Protein AF-A0A7Y4TZF3-F1 (afdb_monomer)

Sequence (137 aa):
MKNQPTAENGTGVFQPDLLLPSQFFTALRGRSQGDGQRRLMIAVLEDAIECFQKYLDAKDSRGRQLGTEAEAWFLTDEPTWLFSFANVCETLDLNPAFLREGLLAWKTNRLVARPAEDATDSLLPDADKKHDSQHAA

pLDDT: mean 75.91, std 20.42, range [38.88, 96.88]

Mean predicted aligned error: 15.8 Å

Secondary structure (DSSP, 8-state):
---PPPP-------------HHHHHHHHHHHTHHHHHHHHHHHHHHHHHHHHHHHTT--SHHHHHHHHHHHHHHH--S--STTSHHHHHHHTT--HHHHHHHHHHHHHHHHHS--GGGGSTT---------------

Radius of gyration: 30.63 Å; Cα contacts (8 Å, |Δi|>4): 62; chains: 1; bounding box: 82×52×90 Å

Foldseek 3Di:
DDDDDDDDDDDPDDPPPPDDPVCVVVVCVVPPDLPPLLVVLVVLVVVLLCLLVVLLPPPDPVSVVSNVVSLVQLVDPDPPDCNRLVNSCVSVVHDSVVVNVVSVVVSVVVVVPDPPPVPPPPDDPPDDDDDDDDDDD

Nearest PDB structures (foldseek):
  6tmf-assembly1_E  TM=3.955E-01  e=9.644E+00  Thermococcus celer Vu 13 = JCM 8558

Solvent-accessible surface area (backbone atoms only — not comparable to full-atom values): 8706 Å² total; per-residue (Å²): 135,91,84,81,87,80,91,77,95,71,80,96,72,84,80,80,77,84,60,51,81,84,45,44,62,55,54,45,61,75,70,41,55,73,58,50,55,51,52,49,45,51,52,52,53,50,51,40,50,51,44,29,66,68,18,69,79,41,88,50,74,65,38,39,50,51,16,51,51,35,50,50,45,67,69,43,77,71,70,83,43,83,82,24,47,48,42,36,22,59,76,67,76,45,64,60,65,60,52,50,52,50,53,51,52,50,51,51,49,54,66,65,65,55,71,82,66,86,70,67,85,78,72,76,80,90,73,80,88,87,77,88,83,79,89,84,132

Structure (mmCIF, N/CA/C/O backbone):
data_AF-A0A7Y4TZF3-F1
#
_entry.id   AF-A0A7Y4TZF3-F1
#
loop_
_atom_site.group_PDB
_atom_site.id
_atom_site.type_symbol
_atom_site.label_atom_id
_atom_site.label_alt_id
_atom_site.label_comp_id
_atom_site.label_asym_id
_atom_site.label_entity_id
_atom_site.label_seq_id
_atom_site.pdbx_PDB_ins_code
_atom_site.Cartn_x
_atom_site.Cartn_y
_atom_site.Cartn_z
_atom_site.occupancy
_atom_site.B_iso_or_equiv
_atom_site.auth_seq_id
_atom_site.auth_comp_id
_atom_site.auth_asym_id
_atom_site.auth_atom_id
_atom_site.pdbx_PDB_model_num
ATOM 1 N N . MET A 1 1 ? -62.244 -24.432 16.045 1.00 38.88 1 MET A N 1
ATOM 2 C CA . MET A 1 1 ? -62.252 -24.467 14.567 1.00 38.88 1 MET A CA 1
ATOM 3 C C . MET A 1 1 ? -61.336 -23.374 14.044 1.00 38.88 1 MET A C 1
ATOM 5 O O . MET A 1 1 ? -61.214 -22.342 14.684 1.00 38.88 1 MET A O 1
ATOM 9 N N . LYS A 1 2 ? -60.635 -23.692 12.955 1.00 43.34 2 LYS A N 1
ATOM 10 C CA . LYS A 1 2 ? -59.554 -22.945 12.296 1.00 43.34 2 LYS A CA 1
ATOM 11 C C . LYS A 1 2 ? -59.963 -21.508 11.962 1.00 43.34 2 LYS A C 1
ATOM 13 O O . LYS A 1 2 ? -61.074 -21.342 11.489 1.00 43.34 2 LYS A O 1
ATOM 18 N N . ASN A 1 3 ? -59.043 -20.554 12.108 1.00 45.31 3 ASN A N 1
ATOM 19 C CA . ASN A 1 3 ? -58.938 -19.379 11.240 1.00 45.31 3 ASN A CA 1
ATOM 20 C C . ASN A 1 3 ? -57.453 -19.021 11.110 1.00 45.31 3 ASN A C 1
ATOM 22 O O . ASN A 1 3 ? -56.806 -18.601 12.065 1.00 45.31 3 ASN A O 1
ATOM 26 N N . GLN A 1 4 ? -56.921 -19.287 9.924 1.00 46.53 4 GLN A N 1
ATOM 27 C CA . GLN A 1 4 ? -55.579 -18.945 9.471 1.00 46.53 4 GLN A CA 1
ATOM 28 C C . GLN A 1 4 ? -55.644 -17.568 8.798 1.00 46.53 4 GLN A C 1
ATOM 30 O O . GLN A 1 4 ? -56.562 -17.370 8.002 1.00 46.53 4 GLN A O 1
ATOM 35 N N . PRO A 1 5 ? -54.705 -16.638 9.038 1.00 44.06 5 PRO A N 1
ATOM 36 C CA . PRO A 1 5 ? -54.503 -15.529 8.126 1.00 44.06 5 PRO A CA 1
ATOM 37 C C . PRO A 1 5 ? -53.576 -15.975 6.991 1.00 44.06 5 PRO A C 1
ATOM 39 O O . PRO A 1 5 ? -52.485 -16.510 7.202 1.00 44.06 5 PRO A O 1
ATOM 42 N N . THR A 1 6 ? -54.093 -15.812 5.780 1.00 44.97 6 THR A N 1
ATOM 43 C CA . THR A 1 6 ? -53.424 -15.944 4.489 1.00 44.97 6 THR A CA 1
ATOM 44 C C . THR A 1 6 ? -52.3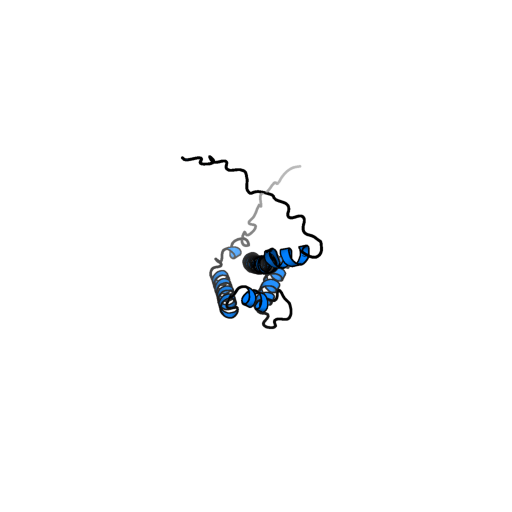71 -14.856 4.284 1.00 44.97 6 THR A C 1
ATOM 46 O O . THR A 1 6 ? -52.403 -13.812 4.921 1.00 44.97 6 THR A O 1
ATOM 49 N N . ALA A 1 7 ? -51.424 -15.166 3.404 1.00 54.47 7 ALA A N 1
ATOM 50 C CA . ALA A 1 7 ? -50.216 -14.419 3.094 1.00 54.47 7 ALA A CA 1
ATOM 51 C C . ALA A 1 7 ? -50.443 -13.030 2.481 1.00 54.47 7 ALA A C 1
ATOM 53 O O . ALA A 1 7 ? -51.298 -12.879 1.615 1.00 54.47 7 ALA A O 1
ATOM 54 N N . GLU A 1 8 ? -49.518 -12.110 2.758 1.00 43.22 8 GLU A N 1
ATOM 55 C CA . GLU A 1 8 ? -49.094 -11.100 1.787 1.00 43.22 8 GLU A CA 1
ATOM 56 C C . GLU A 1 8 ? -47.649 -10.643 2.041 1.00 43.22 8 GLU A C 1
ATOM 58 O O . GLU A 1 8 ? -47.313 -10.014 3.043 1.00 43.22 8 GLU A O 1
ATOM 63 N N . ASN A 1 9 ? -46.780 -10.996 1.089 1.00 53.19 9 ASN A N 1
ATOM 64 C CA . ASN A 1 9 ? -45.462 -10.408 0.888 1.00 53.19 9 ASN A CA 1
ATOM 65 C C . ASN A 1 9 ? -45.626 -8.910 0.588 1.00 53.19 9 ASN A C 1
ATOM 67 O O . ASN A 1 9 ? -45.900 -8.532 -0.549 1.00 53.19 9 ASN A O 1
ATOM 71 N N . GLY A 1 10 ? -45.419 -8.065 1.596 1.00 46.12 10 GLY A N 1
ATOM 72 C CA . GLY A 1 10 ? -45.296 -6.617 1.453 1.00 46.12 10 GLY A CA 1
ATOM 73 C C . GLY A 1 10 ? -43.877 -6.165 1.786 1.00 46.12 10 GLY A C 1
ATOM 74 O O . GLY A 1 10 ? -43.552 -5.966 2.949 1.00 46.12 10 GLY A O 1
ATOM 75 N N . THR A 1 11 ? -43.029 -6.054 0.761 1.00 47.50 11 THR A N 1
ATOM 76 C CA . THR A 1 11 ? -41.912 -5.090 0.655 1.00 47.50 11 THR A CA 1
ATOM 77 C C . THR A 1 11 ? -41.255 -4.636 1.970 1.00 47.50 11 THR A C 1
ATOM 79 O O . THR A 1 11 ? -41.530 -3.551 2.478 1.00 47.50 11 THR A O 1
ATOM 82 N N . GLY A 1 12 ? -40.307 -5.421 2.483 1.00 54.12 12 GLY A N 1
ATOM 83 C CA . GLY A 1 12 ? -39.401 -5.004 3.559 1.00 54.12 12 GLY A CA 1
ATOM 84 C C . GLY A 1 12 ? -38.298 -4.054 3.079 1.00 54.12 12 GLY A C 1
ATOM 85 O O . GLY A 1 12 ? -37.121 -4.364 3.235 1.00 54.12 12 GLY A O 1
ATOM 86 N N . VAL A 1 13 ? -38.643 -2.934 2.438 1.00 55.81 13 VAL A N 1
ATOM 87 C CA . VAL A 1 13 ? -37.651 -2.021 1.849 1.00 55.81 13 VAL A CA 1
ATOM 8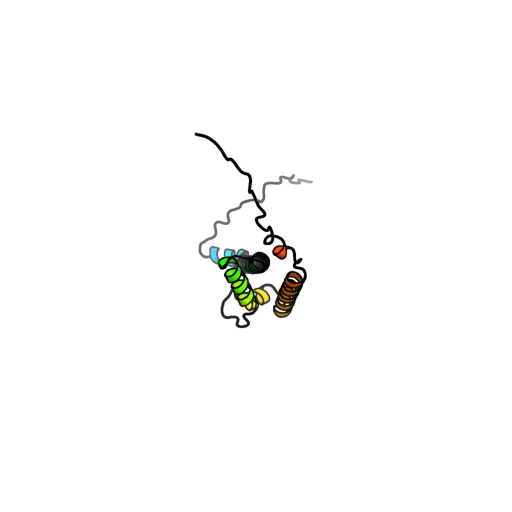8 C C . VAL A 1 13 ? -38.082 -0.573 2.108 1.00 55.81 13 VAL A C 1
ATOM 90 O O . VAL A 1 13 ? -39.016 -0.084 1.487 1.00 55.81 13 VAL A O 1
ATOM 93 N N . PHE A 1 14 ? -37.380 0.086 3.036 1.00 45.72 14 PHE A N 1
ATOM 94 C CA . PHE A 1 14 ? -37.575 1.457 3.546 1.00 45.72 14 PHE A CA 1
ATOM 95 C C . PHE A 1 14 ? -38.661 1.658 4.612 1.00 45.72 14 PHE A C 1
ATOM 97 O O . PHE A 1 14 ? -39.643 2.366 4.406 1.00 45.72 14 PHE A O 1
ATOM 104 N N . GLN A 1 15 ? -38.400 1.161 5.822 1.00 46.28 15 GLN A N 1
ATOM 105 C CA . GLN A 1 15 ? -38.844 1.877 7.017 1.00 46.28 15 GLN A CA 1
ATOM 106 C C . GLN A 1 15 ? -37.737 2.883 7.378 1.00 46.28 15 GLN A C 1
ATOM 108 O O . GLN A 1 15 ? -36.649 2.451 7.765 1.00 46.28 15 GLN A O 1
ATOM 113 N N . PRO A 1 16 ? -37.925 4.205 7.198 1.00 53.31 16 PRO A N 1
ATOM 114 C CA . PRO A 1 1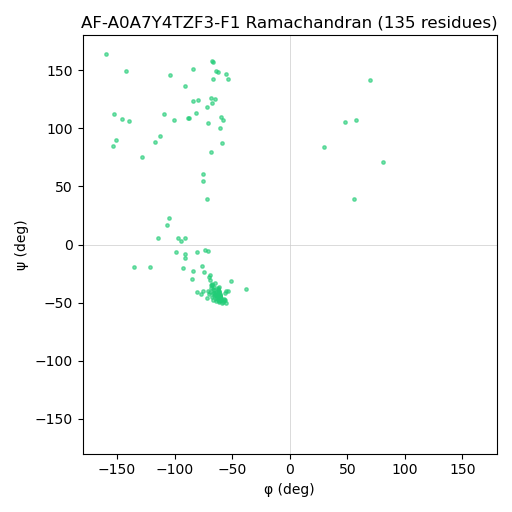6 ? -36.993 5.166 7.756 1.00 53.31 16 PRO A CA 1
ATOM 115 C C . PRO A 1 16 ? -37.210 5.153 9.266 1.00 53.31 16 PRO A C 1
ATOM 117 O O . PRO A 1 16 ? -38.207 5.676 9.765 1.00 53.31 16 PRO A O 1
ATOM 120 N N . ASP A 1 17 ? -36.295 4.523 9.997 1.00 60.97 17 ASP A N 1
ATOM 121 C CA . ASP A 1 17 ? -36.200 4.749 11.431 1.00 60.97 17 ASP A CA 1
ATOM 122 C C . ASP A 1 17 ? -35.971 6.255 11.621 1.00 60.97 17 ASP A C 1
ATOM 124 O O . ASP A 1 17 ? -34.908 6.786 11.287 1.00 60.97 17 ASP A O 1
ATOM 128 N N . LEU A 1 18 ? -36.995 6.972 12.093 1.00 68.19 18 LEU A N 1
ATOM 129 C CA . LEU A 1 18 ? -36.878 8.363 12.524 1.00 68.19 18 LEU A CA 1
ATOM 130 C C . LEU A 1 18 ? -36.029 8.371 13.797 1.00 68.19 18 LEU A C 1
ATOM 132 O O . LEU A 1 18 ? -36.534 8.384 14.919 1.00 68.19 18 LEU A O 1
ATOM 136 N N . LEU A 1 19 ? -34.714 8.282 13.609 1.00 73.69 19 LEU A N 1
ATOM 137 C CA . LEU A 1 19 ? -33.752 8.277 14.693 1.00 73.69 19 LEU A CA 1
ATOM 138 C C . LEU A 1 19 ? -33.755 9.654 15.351 1.00 73.69 19 LEU A C 1
ATOM 140 O O . LEU A 1 19 ? -33.460 10.671 14.723 1.00 73.69 19 LEU A O 1
ATOM 144 N N . LEU A 1 20 ? -34.042 9.675 16.651 1.00 80.00 20 LEU A N 1
ATOM 145 C CA . LEU A 1 20 ? -33.739 10.829 17.488 1.00 80.00 20 LEU A CA 1
ATOM 146 C C . LEU A 1 20 ? -32.239 11.153 17.362 1.00 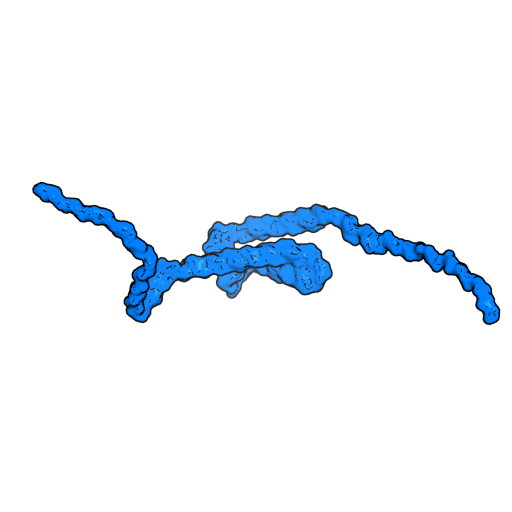80.00 20 LEU A C 1
ATOM 148 O O . LEU A 1 20 ? -31.432 10.221 17.276 1.00 80.00 20 LEU A O 1
ATOM 152 N N . PRO A 1 21 ? -31.826 12.432 17.430 1.00 72.88 21 PRO A N 1
ATOM 153 C CA . PRO A 1 21 ? -30.412 12.809 17.354 1.00 72.88 21 PRO A CA 1
ATOM 154 C C . PRO A 1 21 ? -29.511 12.034 18.333 1.00 72.88 21 PRO A C 1
ATOM 156 O O . PRO A 1 21 ? -28.363 11.729 18.021 1.00 72.88 21 PRO A O 1
ATOM 159 N N . SER A 1 22 ? -30.049 11.644 19.494 1.00 76.12 22 SER A N 1
ATOM 160 C CA . SER A 1 22 ? -29.359 10.817 20.491 1.00 76.12 22 SER A CA 1
ATOM 161 C C . SER A 1 22 ? -29.147 9.358 20.066 1.00 76.12 22 SER A C 1
ATOM 163 O O . SER A 1 22 ? -28.185 8.733 20.502 1.00 76.12 22 SER A O 1
ATOM 165 N N . GLN A 1 23 ? -30.010 8.807 19.210 1.00 71.56 23 GLN A N 1
ATOM 166 C CA . GLN A 1 23 ? -29.897 7.443 18.683 1.00 71.56 23 GLN A CA 1
ATOM 167 C C . GLN A 1 23 ? -29.147 7.380 17.346 1.00 71.56 23 GLN A C 1
ATOM 169 O O . GLN A 1 23 ? -28.597 6.335 17.004 1.00 71.56 23 GLN A O 1
ATOM 174 N N . PHE A 1 24 ? -29.060 8.501 16.623 1.00 70.94 24 PHE A N 1
ATOM 175 C CA . PHE A 1 24 ? -28.381 8.610 15.330 1.00 70.94 24 PHE A CA 1
ATOM 176 C C . PHE A 1 24 ? -26.920 8.140 15.383 1.00 70.94 24 PHE A C 1
ATOM 178 O O . PHE A 1 24 ? -26.506 7.276 14.609 1.00 70.94 24 PHE A O 1
ATOM 185 N N . PHE A 1 25 ? -26.145 8.640 16.349 1.00 65.56 25 PHE A N 1
ATOM 186 C CA . PHE A 1 25 ? -24.732 8.272 16.487 1.00 65.56 25 PHE A CA 1
ATOM 187 C C . PHE A 1 25 ? -24.529 6.819 16.937 1.00 65.56 25 PHE A C 1
ATOM 189 O O . PHE A 1 25 ? -23.551 6.189 16.536 1.00 65.56 25 PHE A O 1
ATOM 196 N N . THR A 1 26 ? -25.453 6.261 17.721 1.00 68.12 26 THR A N 1
ATOM 197 C CA . THR A 1 26 ? -25.419 4.851 18.141 1.00 68.12 26 THR A CA 1
ATOM 198 C C . THR A 1 26 ? -25.718 3.917 16.966 1.00 68.12 26 THR A C 1
ATOM 200 O O . THR A 1 26 ? -25.006 2.934 16.765 1.00 68.12 26 THR A O 1
ATOM 203 N N . ALA A 1 27 ? -26.710 4.256 16.138 1.00 65.75 27 ALA A N 1
ATOM 204 C CA . ALA A 1 27 ? -27.058 3.496 14.939 1.00 65.75 27 ALA A CA 1
ATOM 205 C C . ALA A 1 27 ? -25.944 3.530 13.874 1.00 65.75 27 ALA A C 1
ATOM 207 O O . ALA A 1 27 ? -25.636 2.501 13.273 1.00 65.75 27 ALA A O 1
ATOM 208 N N . LEU A 1 28 ? -25.285 4.681 13.687 1.00 63.53 28 LEU A N 1
ATOM 209 C CA . LEU A 1 28 ? -24.116 4.821 12.806 1.00 63.53 28 LEU A CA 1
ATOM 210 C C . LEU A 1 28 ? -22.920 3.984 13.277 1.00 63.53 28 LEU A C 1
ATOM 212 O O . LEU A 1 28 ? -22.293 3.295 12.470 1.00 63.53 28 LEU A O 1
ATOM 216 N N . ARG A 1 29 ? -22.625 3.984 14.585 1.00 61.91 29 ARG A N 1
ATOM 217 C CA . ARG A 1 29 ? -21.553 3.142 15.146 1.00 61.91 29 ARG A CA 1
ATOM 218 C C . ARG A 1 29 ? -21.816 1.652 14.943 1.00 61.91 29 ARG A C 1
ATOM 220 O O . ARG A 1 29 ? -20.872 0.918 14.680 1.00 61.91 29 ARG A O 1
ATOM 227 N N . GLY A 1 30 ? -23.075 1.221 15.025 1.00 59.78 30 GLY A N 1
ATOM 228 C CA . GLY A 1 30 ? -23.461 -0.179 14.839 1.00 59.78 30 GLY A CA 1
ATOM 229 C C . GLY A 1 30 ? -23.474 -0.668 13.387 1.00 59.78 30 GLY A C 1
ATOM 230 O O . GLY A 1 30 ? -23.463 -1.876 13.176 1.00 59.78 30 GLY A O 1
ATOM 231 N N . ARG A 1 31 ? -23.512 0.229 12.386 1.00 56.78 31 ARG A N 1
ATOM 232 C CA . ARG A 1 31 ? -23.669 -0.162 10.971 1.00 56.78 31 ARG A CA 1
ATOM 233 C C . ARG A 1 31 ? -22.561 0.270 10.011 1.00 56.78 31 ARG A C 1
ATOM 235 O O . ARG A 1 31 ? -22.501 -0.318 8.939 1.00 56.78 31 ARG A O 1
ATOM 242 N N . SER A 1 32 ? -21.720 1.266 10.316 1.00 55.44 32 SER A N 1
ATOM 243 C CA . SER A 1 32 ? -20.890 1.873 9.253 1.00 55.44 32 SER A CA 1
ATOM 244 C C . SER A 1 32 ? -19.419 2.138 9.562 1.00 55.44 32 SER A C 1
ATOM 246 O O . SER A 1 32 ? -18.652 2.310 8.618 1.00 55.44 32 SER A O 1
ATOM 248 N N . GLN A 1 33 ? -18.987 2.208 10.825 1.00 55.41 33 GLN A N 1
ATOM 249 C CA . GLN A 1 33 ? -17.618 2.673 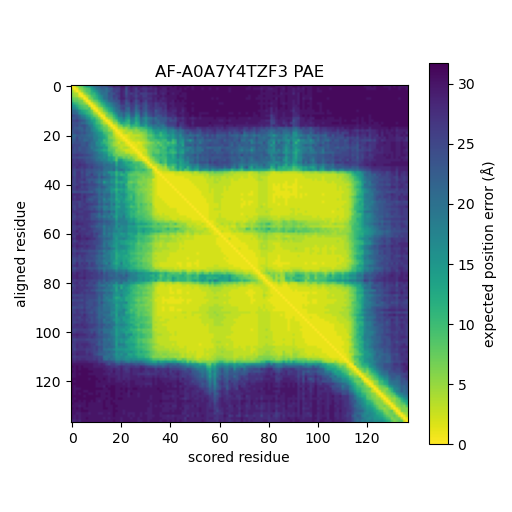11.098 1.00 55.41 33 GLN A CA 1
ATOM 250 C C . GLN A 1 33 ? -16.549 1.611 10.817 1.00 55.41 33 GLN A C 1
ATOM 252 O O . GLN A 1 33 ? -15.551 1.926 10.173 1.00 55.41 33 GLN A O 1
ATOM 257 N N . GLY A 1 34 ? -16.792 0.353 11.201 1.00 60.53 34 GLY A N 1
ATOM 258 C CA . GLY A 1 34 ? -15.877 -0.753 10.890 1.00 60.53 34 GLY A CA 1
ATOM 259 C C . GLY A 1 34 ? -15.832 -1.101 9.399 1.00 60.53 34 GLY A C 1
ATOM 260 O O . GLY A 1 34 ? -14.769 -1.411 8.874 1.00 60.53 34 GLY A O 1
ATOM 261 N N . ASP A 1 35 ? -16.962 -0.988 8.694 1.00 71.44 35 ASP A N 1
ATOM 262 C CA . ASP A 1 35 ? -17.037 -1.338 7.270 1.00 71.44 35 ASP A CA 1
ATOM 263 C C . ASP A 1 35 ? -16.500 -0.211 6.368 1.00 71.44 35 ASP A C 1
ATOM 265 O O . ASP A 1 35 ? -15.741 -0.459 5.437 1.00 71.44 35 ASP A O 1
ATOM 269 N N . GLY A 1 36 ? -16.805 1.057 6.674 1.00 85.44 36 GLY A N 1
ATOM 270 C CA . GLY A 1 36 ? -16.369 2.198 5.861 1.00 85.44 36 GLY A CA 1
ATOM 271 C C . GLY A 1 36 ? -14.854 2.415 5.875 1.00 85.44 36 GLY A C 1
ATOM 272 O O . GLY A 1 36 ? -14.243 2.548 4.815 1.00 85.44 36 GLY A O 1
ATOM 273 N N . GLN A 1 37 ? -14.237 2.410 7.061 1.00 88.50 37 GLN A N 1
ATOM 274 C CA . GLN A 1 37 ? -12.785 2.562 7.189 1.00 88.50 37 GLN A CA 1
ATOM 275 C C . GLN A 1 37 ? -12.047 1.396 6.526 1.00 88.50 37 GLN A C 1
ATOM 277 O O . GLN A 1 37 ? -11.118 1.621 5.753 1.00 88.50 37 GLN A O 1
ATOM 282 N N . ARG A 1 38 ? -12.490 0.158 6.774 1.00 90.25 38 ARG A N 1
ATOM 283 C CA . ARG A 1 38 ? -11.879 -1.038 6.187 1.00 90.25 38 ARG A CA 1
ATOM 284 C C . ARG A 1 38 ? -11.984 -1.040 4.664 1.00 90.25 38 ARG A C 1
ATOM 286 O O . ARG A 1 38 ? -11.002 -1.320 3.986 1.00 90.25 38 ARG A O 1
ATOM 293 N N . ARG A 1 39 ? -13.144 -0.676 4.110 1.00 92.69 39 ARG A N 1
ATOM 294 C CA . ARG A 1 39 ? -13.337 -0.543 2.656 1.00 92.69 39 ARG A CA 1
ATOM 295 C C . ARG A 1 39 ? -12.439 0.526 2.047 1.00 92.69 39 ARG A C 1
ATOM 297 O O . ARG A 1 39 ? -11.900 0.308 0.969 1.00 92.69 39 ARG A O 1
ATOM 304 N N . LEU A 1 40 ? -12.252 1.649 2.736 1.00 94.38 40 LEU A N 1
ATOM 305 C CA . LEU A 1 40 ? -11.322 2.679 2.286 1.00 94.38 40 LEU A CA 1
ATOM 306 C C . LEU A 1 40 ? -9.873 2.175 2.313 1.00 94.38 40 LEU A C 1
ATOM 308 O O . LEU A 1 40 ? -9.142 2.408 1.361 1.00 94.38 40 LEU A O 1
ATOM 312 N N . MET A 1 41 ? -9.466 1.438 3.348 1.00 95.31 41 MET A N 1
ATOM 313 C CA . MET A 1 41 ? -8.126 0.838 3.418 1.00 95.31 41 MET A CA 1
ATOM 314 C C . MET A 1 41 ? -7.878 -0.180 2.298 1.00 95.31 41 MET A C 1
ATOM 316 O O . MET A 1 41 ? -6.785 -0.203 1.740 1.00 95.31 41 MET A O 1
ATOM 320 N N . ILE A 1 42 ? -8.892 -0.967 1.923 1.00 95.75 42 ILE A N 1
ATOM 321 C CA . ILE A 1 42 ? -8.828 -1.849 0.746 1.00 95.75 42 ILE A CA 1
ATOM 322 C C . ILE A 1 42 ? -8.626 -1.025 -0.526 1.00 95.75 42 ILE A C 1
ATOM 324 O O . ILE A 1 42 ? -7.723 -1.331 -1.295 1.00 95.75 42 ILE A O 1
ATOM 328 N N . ALA A 1 43 ? -9.418 0.032 -0.719 1.00 96.69 43 ALA A N 1
ATOM 329 C CA . ALA A 1 43 ? -9.308 0.886 -1.899 1.00 96.69 43 ALA A CA 1
ATOM 330 C C . ALA A 1 43 ? -7.930 1.564 -2.000 1.00 96.69 43 ALA A C 1
ATOM 332 O O . ALA A 1 43 ? -7.363 1.636 -3.082 1.00 96.69 43 ALA A O 1
ATOM 333 N N . VAL A 1 44 ? -7.368 2.017 -0.875 1.00 96.06 44 VAL A N 1
ATOM 334 C CA . VAL A 1 44 ? -6.014 2.593 -0.824 1.00 96.06 44 VAL A CA 1
ATOM 335 C C . VAL A 1 44 ? -4.956 1.552 -1.189 1.00 96.06 44 VAL A C 1
ATOM 337 O O . VAL A 1 44 ? -4.041 1.852 -1.951 1.00 96.06 44 VAL A O 1
ATOM 340 N N . LEU A 1 45 ? -5.074 0.327 -0.668 1.00 96.81 45 LEU A N 1
ATOM 341 C CA . LEU A 1 45 ? -4.141 -0.749 -0.998 1.00 96.81 45 LEU A CA 1
ATOM 342 C C . LEU A 1 45 ? -4.220 -1.132 -2.483 1.00 96.81 45 LEU A C 1
ATOM 344 O O . LEU A 1 45 ? -3.187 -1.320 -3.120 1.00 96.81 45 LEU A O 1
ATOM 348 N N . GLU A 1 46 ? -5.432 -1.236 -3.026 1.00 96.88 46 GLU A N 1
ATOM 349 C CA . GLU A 1 46 ? -5.676 -1.539 -4.437 1.00 96.88 46 GLU A CA 1
ATOM 350 C C . GLU A 1 46 ? -5.089 -0.458 -5.353 1.00 96.88 46 GLU A C 1
ATOM 352 O O . GLU A 1 46 ? -4.314 -0.786 -6.250 1.00 96.88 46 GLU A O 1
ATOM 357 N N . ASP A 1 47 ? -5.366 0.818 -5.069 1.00 96.19 47 ASP A N 1
ATOM 358 C CA . ASP A 1 47 ? -4.832 1.957 -5.826 1.00 96.19 47 ASP A CA 1
ATOM 359 C C . ASP A 1 47 ? -3.297 2.000 -5.786 1.00 96.19 47 ASP A C 1
ATOM 361 O O . ASP A 1 47 ? -2.649 2.165 -6.820 1.00 96.19 47 ASP A O 1
ATOM 365 N N . ALA A 1 48 ? -2.685 1.762 -4.620 1.00 95.75 48 ALA A N 1
ATOM 366 C CA . ALA A 1 48 ? -1.230 1.719 -4.493 1.00 95.75 48 ALA A CA 1
ATOM 367 C C . ALA A 1 48 ? -0.607 0.589 -5.331 1.00 95.75 48 ALA A C 1
ATOM 369 O O . ALA A 1 48 ? 0.421 0.791 -5.984 1.00 95.75 48 ALA A O 1
ATOM 370 N N . ILE A 1 49 ? -1.227 -0.598 -5.338 1.00 95.81 49 ILE A N 1
ATOM 371 C CA . ILE A 1 49 ? -0.765 -1.737 -6.140 1.00 95.81 49 ILE A CA 1
ATOM 372 C C . ILE A 1 49 ? -0.940 -1.438 -7.631 1.00 95.81 49 ILE A C 1
ATOM 374 O O . ILE A 1 49 ? -0.004 -1.661 -8.399 1.00 95.81 49 ILE A O 1
ATOM 378 N N . GLU A 1 50 ? -2.088 -0.905 -8.050 1.00 95.12 50 GLU A N 1
ATOM 379 C CA . GLU A 1 50 ? -2.329 -0.535 -9.447 1.00 95.12 50 GLU A CA 1
ATOM 380 C C . GLU A 1 50 ? -1.322 0.523 -9.910 1.00 95.12 50 GLU A C 1
ATOM 382 O O . GLU A 1 50 ? -0.697 0.364 -10.958 1.00 95.12 50 GLU A O 1
ATOM 387 N N . CYS A 1 51 ? -1.102 1.564 -9.106 1.00 94.94 51 CYS A N 1
ATOM 388 C CA . CYS A 1 51 ? -0.134 2.620 -9.377 1.00 94.94 51 CYS A CA 1
ATOM 389 C C . CYS A 1 51 ? 1.281 2.046 -9.548 1.00 94.94 51 CYS A C 1
ATOM 391 O O . CYS A 1 51 ? 1.944 2.302 -10.558 1.00 94.94 51 CYS A O 1
ATOM 393 N N . PHE A 1 52 ? 1.720 1.195 -8.618 1.00 94.00 52 PHE A N 1
ATOM 394 C CA . PHE A 1 52 ? 3.025 0.540 -8.684 1.00 94.00 52 PHE A CA 1
ATOM 395 C C . PHE A 1 52 ? 3.180 -0.334 -9.930 1.00 94.00 52 PHE A C 1
ATOM 397 O O . PHE A 1 52 ? 4.195 -0.255 -10.624 1.00 94.00 52 PHE A O 1
ATOM 404 N N . GLN A 1 53 ? 2.166 -1.136 -10.259 1.00 93.25 53 GLN A N 1
ATOM 405 C CA . GLN A 1 53 ? 2.231 -2.026 -11.414 1.00 93.25 53 GLN A CA 1
ATOM 406 C C . GLN A 1 53 ? 2.173 -1.270 -12.744 1.00 93.25 53 GLN A C 1
ATOM 408 O O 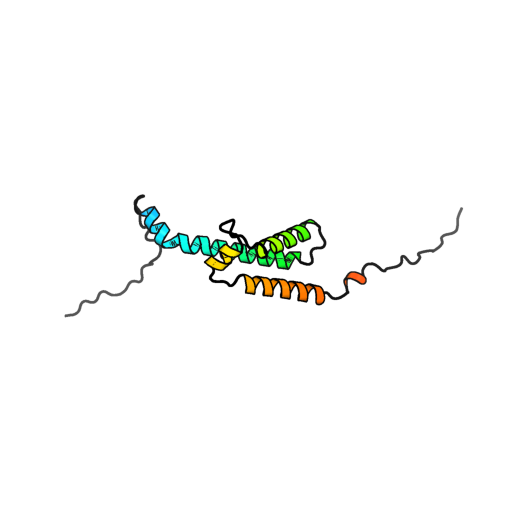. GLN A 1 53 ? 2.889 -1.613 -13.687 1.00 93.25 53 GLN A O 1
ATOM 413 N N . LYS A 1 54 ? 1.326 -0.241 -12.824 1.00 93.00 54 LYS A N 1
ATOM 414 C CA . LYS A 1 54 ? 1.107 0.576 -14.020 1.00 93.00 54 LYS A CA 1
ATOM 415 C C . LYS A 1 54 ? 2.333 1.396 -14.385 1.00 93.00 54 LYS A C 1
ATOM 417 O O . LYS A 1 54 ? 2.662 1.508 -15.564 1.00 93.00 54 LYS A O 1
ATOM 422 N N . TYR A 1 55 ? 2.994 1.979 -13.390 1.00 93.31 55 TYR A N 1
ATOM 423 C CA . TYR A 1 55 ? 4.111 2.888 -13.622 1.00 93.31 55 TYR A CA 1
ATOM 424 C C . TYR A 1 55 ? 5.488 2.234 -13.520 1.00 93.31 55 TYR A C 1
ATOM 426 O O . TYR A 1 55 ? 6.494 2.930 -13.664 1.00 93.31 55 TYR A O 1
ATOM 434 N N . LEU A 1 56 ? 5.552 0.909 -13.354 1.00 89.56 56 LEU A N 1
ATOM 435 C CA . LEU A 1 56 ? 6.815 0.171 -13.345 1.00 89.56 56 LEU A CA 1
ATOM 436 C C . LEU A 1 56 ? 7.650 0.421 -14.614 1.00 89.56 56 LEU A C 1
ATOM 438 O O . LEU A 1 56 ? 8.862 0.602 -14.534 1.00 89.56 56 LEU A O 1
ATOM 442 N N . ASP A 1 57 ? 6.980 0.481 -15.768 1.00 86.38 57 ASP A N 1
ATOM 443 C CA . ASP A 1 57 ? 7.595 0.634 -17.094 1.00 86.38 57 ASP A CA 1
ATOM 444 C C . ASP A 1 57 ? 7.398 2.048 -17.682 1.00 86.38 57 ASP A C 1
ATOM 446 O O . ASP A 1 57 ? 7.547 2.272 -18.886 1.00 86.38 57 ASP A O 1
ATOM 450 N N . ALA A 1 58 ? 7.033 3.030 -16.851 1.00 89.69 58 ALA A N 1
ATOM 451 C CA . ALA A 1 58 ? 6.756 4.384 -17.318 1.00 89.69 58 ALA A CA 1
ATOM 452 C C . ALA A 1 58 ? 8.009 5.061 -17.905 1.00 89.69 58 ALA A C 1
ATOM 454 O O . ALA A 1 58 ? 9.043 5.207 -17.247 1.00 89.69 58 ALA A O 1
ATOM 455 N N . LYS A 1 59 ? 7.902 5.535 -19.154 1.00 88.38 59 LYS A N 1
ATOM 456 C CA . LYS A 1 59 ? 8.979 6.267 -19.848 1.00 88.38 59 LYS A CA 1
ATOM 457 C C . LYS A 1 59 ? 8.980 7.764 -19.503 1.00 88.38 59 LYS A C 1
ATOM 459 O O . LYS A 1 59 ? 10.023 8.418 -19.589 1.00 88.38 59 LYS A O 1
ATOM 464 N N . ASP A 1 60 ? 7.849 8.308 -19.061 1.00 93.19 60 ASP A N 1
ATOM 465 C CA . ASP A 1 60 ? 7.719 9.703 -18.650 1.00 93.19 60 ASP A CA 1
ATOM 466 C C . ASP A 1 60 ? 8.151 9.927 -17.189 1.00 93.19 60 ASP A C 1
ATOM 468 O O . ASP A 1 60 ? 8.073 9.046 -16.332 1.00 93.19 60 ASP A O 1
ATOM 472 N N . SER A 1 61 ? 8.635 11.137 -16.890 1.00 92.06 61 SER A N 1
ATOM 473 C CA . SER A 1 61 ? 9.171 11.459 -15.560 1.00 92.06 61 SER A CA 1
ATOM 474 C C . SER A 1 61 ? 8.117 11.397 -14.457 1.00 92.06 61 SER A C 1
ATOM 476 O O . SER A 1 61 ? 8.450 11.057 -13.323 1.00 92.06 61 SER A O 1
ATOM 478 N N . ARG A 1 62 ? 6.862 11.738 -14.773 1.00 93.38 62 ARG A N 1
ATOM 479 C CA . ARG A 1 62 ? 5.776 11.773 -13.792 1.00 93.38 62 ARG A CA 1
ATOM 480 C C . ARG A 1 62 ? 5.372 10.360 -13.390 1.00 93.38 62 ARG A C 1
ATOM 482 O O . ARG A 1 62 ? 5.262 10.091 -12.200 1.00 93.38 62 ARG A O 1
ATOM 489 N N . GLY A 1 63 ? 5.204 9.462 -14.357 1.00 92.12 63 GLY A N 1
ATOM 490 C CA . GLY A 1 63 ? 4.927 8.054 -14.105 1.00 92.12 63 GLY A CA 1
ATOM 491 C C . GLY A 1 63 ? 6.008 7.416 -13.237 1.00 92.12 63 GLY A C 1
ATOM 492 O O . GLY A 1 63 ? 5.691 6.845 -12.199 1.00 92.12 63 GLY A O 1
ATOM 493 N N . ARG A 1 64 ? 7.293 7.618 -13.564 1.00 91.81 64 ARG A N 1
ATOM 494 C CA . ARG A 1 64 ? 8.395 7.106 -12.726 1.00 91.81 64 ARG A CA 1
ATOM 495 C C . ARG A 1 64 ? 8.327 7.598 -11.281 1.00 91.81 64 ARG A C 1
ATOM 497 O O . ARG A 1 64 ? 8.575 6.819 -10.361 1.00 91.81 64 ARG A O 1
ATOM 504 N N . GLN A 1 65 ? 8.003 8.876 -11.081 1.00 93.75 65 GLN A N 1
ATOM 505 C CA . GLN A 1 65 ? 7.859 9.443 -9.742 1.00 93.75 65 GLN A CA 1
ATOM 506 C C . GLN A 1 65 ? 6.704 8.782 -8.981 1.00 93.75 65 GLN A C 1
ATOM 508 O O . GLN A 1 65 ? 6.911 8.357 -7.850 1.00 93.75 65 GLN A O 1
ATOM 513 N N . LEU A 1 66 ? 5.537 8.629 -9.615 1.00 93.19 66 LEU A N 1
ATOM 514 C CA . LEU A 1 66 ? 4.370 7.971 -9.016 1.00 93.19 66 LEU A CA 1
ATOM 515 C C . LEU A 1 66 ? 4.659 6.513 -8.631 1.00 93.19 66 LEU A C 1
ATOM 517 O O . LEU A 1 66 ? 4.332 6.094 -7.525 1.00 93.19 66 LEU A O 1
ATOM 521 N N . GLY A 1 67 ? 5.325 5.753 -9.505 1.00 92.69 67 GLY A N 1
ATOM 522 C CA . GLY A 1 67 ? 5.719 4.375 -9.198 1.00 92.69 67 GLY A CA 1
ATOM 523 C C . GLY A 1 67 ? 6.713 4.289 -8.035 1.00 92.69 67 GLY A C 1
ATOM 524 O O . GLY A 1 67 ? 6.571 3.434 -7.163 1.00 92.69 67 GLY A O 1
ATOM 525 N N . THR A 1 68 ? 7.684 5.207 -7.984 1.00 93.06 68 THR A N 1
ATOM 526 C CA . THR A 1 68 ? 8.670 5.280 -6.888 1.00 93.06 68 THR A CA 1
ATOM 527 C C . THR A 1 68 ? 8.013 5.666 -5.562 1.00 93.06 68 THR A C 1
ATOM 529 O O . THR A 1 68 ? 8.371 5.130 -4.519 1.00 93.06 68 THR A O 1
ATOM 532 N N . GLU A 1 69 ? 7.040 6.577 -5.587 1.00 93.75 69 GLU A N 1
ATOM 533 C CA . GLU A 1 69 ? 6.276 6.981 -4.405 1.00 93.75 69 GLU A CA 1
ATOM 534 C C . GLU A 1 69 ? 5.432 5.823 -3.859 1.00 93.75 69 GLU A C 1
ATOM 536 O O . GLU A 1 69 ? 5.464 5.559 -2.657 1.00 93.75 69 GLU A O 1
ATOM 541 N N . ALA A 1 70 ? 4.760 5.074 -4.740 1.00 94.81 70 ALA A N 1
ATOM 542 C CA . ALA A 1 70 ? 4.031 3.867 -4.359 1.00 94.81 70 ALA A CA 1
ATOM 543 C C . ALA A 1 70 ? 4.969 2.810 -3.745 1.00 94.81 70 ALA A C 1
ATOM 545 O O . ALA A 1 70 ? 4.670 2.250 -2.692 1.00 94.81 70 ALA A O 1
ATOM 546 N N . GLU A 1 71 ? 6.141 2.581 -4.347 1.00 94.56 71 GLU A N 1
ATOM 547 C CA . GLU A 1 71 ? 7.163 1.682 -3.798 1.00 94.56 71 GLU A CA 1
ATOM 548 C C . GLU A 1 71 ? 7.643 2.118 -2.409 1.00 94.56 71 GLU A C 1
ATOM 550 O O . GLU A 1 71 ? 7.711 1.303 -1.487 1.00 94.56 71 GLU A O 1
ATOM 555 N N . ALA A 1 72 ? 7.934 3.407 -2.234 1.00 94.38 72 ALA A N 1
ATOM 556 C CA . ALA A 1 72 ? 8.350 3.956 -0.951 1.00 94.38 72 ALA A CA 1
ATOM 557 C C . ALA A 1 72 ? 7.258 3.799 0.120 1.00 94.38 72 ALA A C 1
ATOM 559 O O . ALA A 1 72 ? 7.566 3.473 1.269 1.00 94.38 72 ALA A O 1
ATOM 560 N N . TRP A 1 73 ? 5.985 3.970 -0.253 1.00 95.31 73 TRP A N 1
ATOM 561 C CA . TRP A 1 73 ? 4.859 3.749 0.654 1.00 95.31 73 TRP A CA 1
ATOM 562 C C . TRP A 1 73 ? 4.807 2.301 1.156 1.00 95.31 73 TRP A C 1
ATOM 564 O O . TRP A 1 73 ? 4.681 2.087 2.362 1.00 95.31 73 TRP A O 1
ATOM 574 N N . PHE A 1 74 ? 4.999 1.310 0.275 1.00 94.94 74 PHE A N 1
ATOM 575 C CA . PHE A 1 74 ? 5.071 -0.096 0.690 1.00 94.94 74 PHE A CA 1
ATOM 576 C C . PHE A 1 74 ? 6.233 -0.360 1.647 1.00 94.94 74 PHE A C 1
ATOM 578 O O . PHE A 1 74 ? 6.058 -1.100 2.610 1.00 94.94 74 PHE A O 1
ATOM 585 N N . LEU A 1 75 ? 7.406 0.231 1.399 1.00 92.81 75 LEU A N 1
ATOM 586 C CA . LEU A 1 75 ? 8.635 -0.006 2.169 1.00 92.81 75 LEU A CA 1
ATOM 587 C C . LEU A 1 75 ? 8.717 0.776 3.488 1.00 92.81 75 LEU A C 1
ATOM 589 O O . LEU A 1 75 ? 9.640 0.559 4.271 1.00 92.81 75 LEU A O 1
ATOM 593 N N . THR A 1 76 ? 7.770 1.674 3.754 1.00 91.00 76 THR A N 1
ATOM 594 C CA . THR A 1 76 ? 7.745 2.451 4.997 1.00 91.00 76 THR A CA 1
ATOM 595 C C . THR A 1 76 ? 7.363 1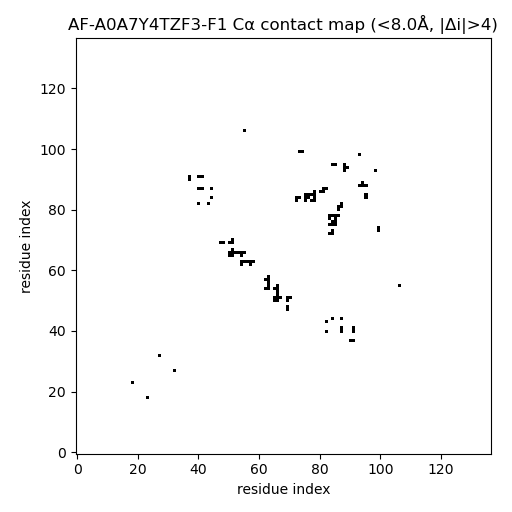.550 6.176 1.00 91.00 76 THR A C 1
ATOM 597 O O . THR A 1 76 ? 6.268 0.988 6.193 1.00 91.00 76 THR A O 1
ATOM 600 N N . ASP A 1 77 ? 8.257 1.408 7.161 1.00 78.12 77 ASP A N 1
ATOM 601 C CA . ASP A 1 77 ? 8.040 0.573 8.360 1.00 78.12 77 ASP A CA 1
ATOM 602 C C . ASP A 1 77 ? 7.278 1.276 9.483 1.00 78.12 77 ASP A C 1
ATOM 604 O O . ASP A 1 77 ? 6.557 0.628 10.237 1.00 78.12 77 ASP A O 1
ATOM 608 N N . GLU A 1 78 ? 7.407 2.595 9.593 1.00 80.12 78 GLU A N 1
ATOM 609 C CA . GLU A 1 78 ? 6.842 3.323 10.725 1.00 80.12 78 GLU A CA 1
ATOM 610 C C . GLU A 1 78 ? 5.333 3.573 10.543 1.00 80.12 78 GLU A C 1
ATOM 612 O O . GLU A 1 78 ? 4.940 4.229 9.565 1.00 80.12 78 GLU A O 1
ATOM 617 N N . PRO A 1 79 ? 4.471 3.148 11.493 1.00 76.56 79 PRO A N 1
ATOM 618 C CA . PRO A 1 79 ? 3.027 3.387 11.466 1.00 76.56 79 PRO A CA 1
ATOM 619 C C . PRO A 1 79 ? 2.692 4.842 11.836 1.00 76.56 79 PRO A C 1
ATOM 621 O O . PRO A 1 79 ? 1.997 5.141 12.804 1.00 76.56 79 PRO A O 1
ATOM 624 N N . THR A 1 80 ? 3.198 5.784 11.047 1.00 80.00 80 THR A N 1
ATOM 625 C CA . THR A 1 80 ? 3.102 7.232 11.287 1.00 80.00 80 THR A CA 1
ATOM 626 C C . THR A 1 80 ? 1.710 7.806 11.012 1.00 80.00 80 THR A C 1
ATOM 628 O O . THR A 1 80 ? 1.349 8.839 11.572 1.00 80.00 80 THR A O 1
ATOM 631 N N . TRP A 1 81 ? 0.904 7.143 10.175 1.00 87.19 81 TRP A N 1
ATOM 632 C CA . TRP A 1 81 ? -0.450 7.572 9.805 1.00 87.19 81 TRP A CA 1
ATOM 633 C C . TRP A 1 81 ? -1.391 6.362 9.679 1.00 87.19 81 TRP A C 1
ATOM 635 O O . TRP A 1 81 ? -0.977 5.271 9.301 1.00 87.19 81 TRP A O 1
ATOM 645 N N . LEU A 1 82 ? -2.678 6.550 9.979 1.00 89.81 82 LEU A N 1
ATOM 646 C CA . LEU A 1 82 ? -3.817 5.646 9.745 1.00 89.81 82 LEU A CA 1
ATOM 647 C C . LEU A 1 82 ? -3.778 4.861 8.421 1.00 89.81 82 LEU A C 1
ATOM 649 O O . LEU A 1 82 ? -4.147 3.695 8.426 1.00 89.81 82 LEU A O 1
ATOM 653 N N . PHE A 1 83 ? -3.331 5.467 7.315 1.00 92.62 83 PHE A N 1
ATOM 654 C CA . PHE A 1 83 ? -3.203 4.800 6.006 1.00 92.62 83 PHE A CA 1
ATOM 655 C C . PHE A 1 83 ? -1.750 4.476 5.639 1.00 92.62 83 PHE A C 1
ATOM 657 O O . PHE A 1 83 ? -1.413 4.337 4.467 1.00 92.62 83 PHE A O 1
ATOM 664 N N . SER A 1 84 ? -0.864 4.381 6.630 1.00 94.56 84 SER A N 1
ATOM 665 C CA . SER A 1 84 ? 0.437 3.749 6.419 1.00 94.56 84 SER A CA 1
ATOM 666 C C . SER A 1 84 ? 0.230 2.288 6.031 1.00 94.56 84 SER A C 1
ATOM 668 O O . SER A 1 84 ? -0.719 1.640 6.480 1.00 94.56 84 SER A O 1
ATOM 670 N N . PHE A 1 85 ? 1.132 1.762 5.209 1.00 95.12 85 PHE A N 1
ATOM 671 C CA . PHE A 1 85 ? 1.075 0.376 4.765 1.00 95.12 85 PHE A CA 1
ATOM 672 C C . PHE A 1 85 ? 0.990 -0.616 5.939 1.00 95.12 85 PHE A C 1
ATOM 674 O O . PHE A 1 85 ? 0.195 -1.553 5.887 1.00 95.12 85 PHE A O 1
ATOM 681 N N . ALA A 1 86 ? 1.737 -0.370 7.023 1.00 94.19 86 ALA A N 1
ATOM 682 C CA . ALA A 1 86 ? 1.698 -1.183 8.238 1.00 94.19 86 ALA A CA 1
ATOM 683 C C . ALA A 1 86 ? 0.292 -1.225 8.869 1.00 94.19 86 ALA A C 1
ATOM 685 O O . ALA A 1 86 ? -0.248 -2.311 9.073 1.00 94.19 86 ALA A O 1
ATOM 686 N N . ASN A 1 87 ? -0.339 -0.063 9.081 1.00 93.88 87 ASN A N 1
ATOM 687 C CA . ASN A 1 87 ? -1.679 0.028 9.679 1.00 93.88 87 ASN A CA 1
ATOM 688 C C . ASN A 1 87 ? -2.772 -0.554 8.771 1.00 93.88 87 ASN A C 1
ATOM 690 O O . ASN A 1 87 ? -3.743 -1.144 9.251 1.00 93.88 87 ASN A O 1
ATOM 694 N N . VAL A 1 88 ? -2.620 -0.398 7.452 1.00 94.94 88 VAL A N 1
ATOM 695 C CA . VAL A 1 88 ? -3.509 -1.020 6.463 1.00 94.94 88 VAL A CA 1
ATOM 696 C C . VAL A 1 88 ? -3.398 -2.540 6.542 1.00 94.94 88 VAL A C 1
ATOM 698 O O . VAL A 1 88 ? -4.421 -3.212 6.637 1.00 94.94 88 VAL A O 1
ATOM 701 N N . CYS A 1 89 ? -2.182 -3.089 6.554 1.00 94.88 89 CYS A N 1
ATOM 702 C CA . CYS A 1 89 ? -1.980 -4.532 6.664 1.00 94.88 89 CYS A CA 1
ATOM 703 C C . CYS A 1 89 ? -2.527 -5.082 7.982 1.00 94.88 89 CYS A C 1
ATOM 705 O O . CYS A 1 89 ? -3.240 -6.079 7.964 1.00 94.88 89 CYS A O 1
ATOM 707 N N . GLU A 1 90 ? -2.266 -4.402 9.098 1.00 93.06 90 GLU A N 1
ATOM 708 C CA . GLU A 1 90 ? -2.779 -4.781 10.416 1.00 93.06 90 GLU A CA 1
ATOM 709 C C . GLU A 1 90 ? -4.315 -4.804 10.446 1.00 93.06 90 GLU A C 1
ATOM 711 O O . GLU A 1 90 ? -4.910 -5.796 10.851 1.00 93.06 90 GLU A O 1
ATOM 716 N N . THR A 1 91 ? -4.976 -3.760 9.937 1.00 92.62 91 THR A N 1
ATOM 717 C CA . THR A 1 91 ? -6.451 -3.680 9.935 1.00 92.62 91 THR A CA 1
ATOM 718 C C . THR A 1 91 ? -7.106 -4.692 8.985 1.00 92.62 91 THR A C 1
ATOM 720 O O . THR A 1 91 ? -8.272 -5.059 9.154 1.00 92.62 91 THR A O 1
ATOM 723 N N . LEU A 1 92 ? -6.389 -5.112 7.942 1.00 93.25 92 LEU A N 1
ATOM 724 C CA . LEU A 1 92 ? -6.868 -6.079 6.956 1.00 93.25 92 LEU A CA 1
ATOM 725 C C . LEU A 1 92 ? -6.450 -7.524 7.266 1.00 93.25 92 LEU A C 1
ATOM 727 O O . LEU A 1 92 ? -6.782 -8.402 6.469 1.00 93.25 92 LEU A O 1
ATOM 731 N N . ASP A 1 93 ? -5.776 -7.769 8.396 1.00 94.62 93 ASP A N 1
ATOM 732 C CA . ASP A 1 93 ? -5.213 -9.070 8.787 1.00 94.62 93 ASP A CA 1
ATOM 733 C C . ASP A 1 93 ? -4.248 -9.651 7.728 1.00 94.62 93 ASP A C 1
ATOM 735 O O . ASP A 1 93 ? -4.232 -10.851 7.441 1.00 94.62 93 ASP A O 1
ATOM 739 N N . LEU A 1 94 ? -3.435 -8.786 7.113 1.00 95.00 94 LEU A N 1
ATOM 740 C CA . LEU A 1 94 ? -2.444 -9.134 6.091 1.00 95.00 94 LEU A CA 1
ATOM 741 C C . LEU A 1 94 ? -1.029 -9.120 6.673 1.00 95.00 94 LEU A C 1
ATOM 743 O O . LEU A 1 94 ? -0.683 -8.275 7.495 1.00 95.00 94 LEU A O 1
ATOM 747 N N . ASN A 1 95 ? -0.170 -10.020 6.189 1.00 94.81 95 ASN A N 1
ATOM 748 C CA . ASN A 1 95 ? 1.249 -9.995 6.533 1.00 94.81 95 ASN A CA 1
ATOM 749 C C . ASN A 1 95 ? 1.988 -8.962 5.650 1.00 94.81 95 ASN A C 1
ATOM 751 O O . ASN A 1 95 ? 2.120 -9.192 4.441 1.00 94.81 95 ASN A O 1
ATOM 755 N N . PRO A 1 96 ? 2.510 -7.860 6.225 1.00 94.44 96 PRO A N 1
ATOM 756 C CA . PRO A 1 96 ? 3.176 -6.812 5.454 1.00 94.44 96 PRO A CA 1
ATOM 757 C C . PRO A 1 96 ? 4.474 -7.295 4.794 1.00 94.44 96 PRO A C 1
ATOM 759 O O . PRO A 1 96 ? 4.766 -6.904 3.665 1.00 94.44 96 PRO A O 1
ATOM 762 N N . ALA A 1 97 ? 5.239 -8.171 5.454 1.00 94.62 97 ALA A N 1
ATOM 763 C CA . ALA A 1 97 ? 6.488 -8.704 4.910 1.00 94.62 97 ALA A CA 1
ATOM 764 C C . ALA A 1 97 ? 6.223 -9.570 3.672 1.00 94.62 97 ALA A C 1
ATOM 766 O O . ALA A 1 97 ? 6.855 -9.381 2.636 1.00 94.62 97 ALA A O 1
ATOM 767 N N . PHE A 1 98 ? 5.212 -10.440 3.744 1.00 95.38 98 PHE A N 1
ATOM 768 C CA . PHE A 1 98 ? 4.818 -11.291 2.621 1.00 95.38 98 PHE A CA 1
ATOM 769 C C . PHE A 1 98 ? 4.376 -10.476 1.397 1.00 95.38 98 PHE A C 1
ATOM 771 O O . PHE A 1 98 ? 4.766 -10.775 0.269 1.00 95.38 98 PHE A O 1
ATOM 778 N N . LEU A 1 99 ? 3.591 -9.414 1.608 1.00 94.75 99 LEU A N 1
ATOM 779 C CA . LEU A 1 99 ? 3.176 -8.525 0.521 1.00 94.75 99 LEU A CA 1
ATOM 780 C C . LEU A 1 99 ? 4.368 -7.814 -0.125 1.00 94.75 99 LEU A C 1
ATOM 782 O O . LEU A 1 99 ? 4.451 -7.759 -1.351 1.00 94.75 99 LEU A O 1
ATOM 786 N N . ARG A 1 100 ? 5.311 -7.311 0.677 1.00 95.44 100 ARG A N 1
ATOM 787 C CA . ARG A 1 100 ? 6.528 -6.665 0.165 1.00 95.44 100 ARG A CA 1
ATOM 788 C C . ARG A 1 100 ? 7.383 -7.628 -0.646 1.00 95.44 100 ARG A C 1
ATOM 790 O O . ARG A 1 100 ? 7.794 -7.285 -1.751 1.00 95.44 100 ARG A O 1
ATOM 797 N N . GLU A 1 101 ? 7.614 -8.832 -0.132 1.00 95.94 101 GLU A N 1
ATOM 798 C CA . GLU A 1 101 ? 8.350 -9.878 -0.845 1.00 95.94 101 GLU A CA 1
ATOM 799 C C . GLU A 1 101 ? 7.692 -10.197 -2.192 1.00 95.94 101 GLU A C 1
ATOM 801 O O . GLU A 1 101 ? 8.369 -10.213 -3.221 1.00 95.94 101 GLU A O 1
ATOM 806 N N . GLY A 1 102 ? 6.366 -10.367 -2.208 1.00 95.69 102 GLY A N 1
ATOM 807 C CA . GLY A 1 102 ? 5.603 -10.608 -3.430 1.00 95.69 102 GLY A CA 1
ATOM 808 C C . GLY A 1 102 ? 5.719 -9.472 -4.450 1.00 95.69 102 GLY A C 1
ATOM 809 O O . GLY A 1 102 ? 5.980 -9.725 -5.628 1.00 95.69 102 GLY A O 1
ATOM 810 N N . LEU A 1 103 ? 5.580 -8.218 -4.009 1.00 94.50 103 LEU A N 1
ATOM 811 C CA . LEU A 1 103 ? 5.678 -7.037 -4.876 1.00 94.50 103 LEU A CA 1
ATOM 812 C C . LEU A 1 103 ? 7.087 -6.863 -5.463 1.00 94.50 103 LEU A C 1
ATOM 814 O O . LEU A 1 103 ? 7.229 -6.592 -6.658 1.00 94.50 103 LEU A O 1
ATOM 818 N N . LEU A 1 104 ? 8.132 -7.071 -4.659 1.00 93.69 104 LEU A N 1
ATOM 819 C CA . LEU A 1 104 ? 9.527 -6.977 -5.102 1.00 93.69 104 LEU A CA 1
ATOM 820 C C . LEU A 1 104 ? 9.912 -8.120 -6.050 1.00 93.69 104 LEU A C 1
ATOM 822 O O . LEU A 1 104 ? 10.578 -7.887 -7.066 1.00 93.69 104 LEU A O 1
ATOM 826 N N . ALA A 1 105 ? 9.467 -9.346 -5.764 1.00 95.12 105 ALA A N 1
ATOM 827 C CA . ALA A 1 105 ? 9.671 -10.490 -6.647 1.00 95.12 105 ALA A CA 1
ATOM 828 C C . ALA A 1 105 ? 8.974 -10.276 -7.997 1.00 95.12 105 ALA A C 1
ATOM 830 O O . ALA A 1 105 ? 9.576 -10.490 -9.052 1.00 95.12 105 ALA A O 1
ATOM 831 N N . TRP A 1 106 ? 7.734 -9.780 -7.976 1.00 94.44 106 TRP A N 1
ATOM 832 C CA . TRP A 1 106 ? 6.986 -9.430 -9.180 1.00 94.44 106 TRP A CA 1
ATOM 833 C C . TRP A 1 106 ? 7.696 -8.351 -10.007 1.00 94.44 106 TRP A C 1
ATOM 835 O O . TRP A 1 106 ? 7.891 -8.537 -11.210 1.00 94.44 106 TRP A O 1
ATOM 845 N N . LYS A 1 107 ? 8.151 -7.266 -9.364 1.00 92.75 107 LYS A N 1
ATOM 846 C CA . LYS A 1 107 ? 8.921 -6.191 -10.011 1.00 92.75 107 LYS A CA 1
ATOM 847 C C . LYS A 1 107 ? 10.174 -6.742 -10.683 1.00 92.75 107 LYS A C 1
ATOM 849 O O . LYS A 1 107 ? 10.423 -6.454 -11.850 1.00 92.75 107 LYS A O 1
ATOM 854 N N . THR A 1 108 ? 10.934 -7.572 -9.974 1.00 93.31 108 THR A N 1
ATOM 855 C CA . THR A 1 108 ? 12.164 -8.175 -10.502 1.00 93.31 108 THR A CA 1
ATOM 856 C C . THR A 1 108 ? 11.871 -9.047 -11.720 1.00 93.31 108 THR A C 1
ATOM 858 O O . THR A 1 108 ? 12.515 -8.894 -12.756 1.00 93.31 108 THR A O 1
ATOM 861 N N . ASN A 1 109 ? 10.859 -9.914 -11.634 1.00 92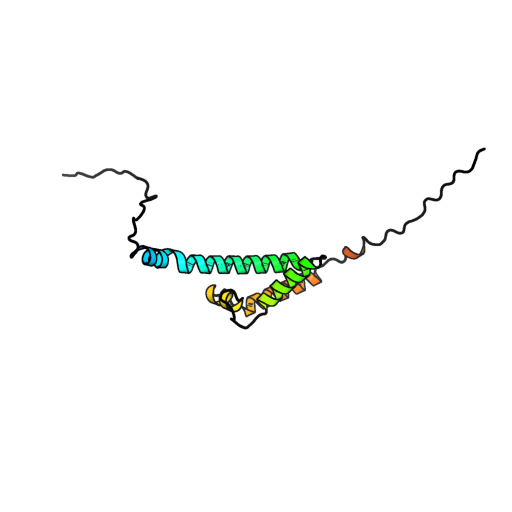.94 109 ASN A N 1
ATOM 862 C CA . ASN A 1 109 ? 10.467 -10.776 -12.744 1.00 92.94 109 ASN A CA 1
ATOM 863 C C . ASN A 1 109 ? 10.026 -9.963 -13.968 1.00 92.94 109 ASN A C 1
ATOM 865 O O . ASN A 1 109 ? 10.404 -10.284 -15.087 1.00 92.94 109 ASN A O 1
ATOM 869 N N . ARG A 1 110 ? 9.279 -8.873 -13.769 1.00 90.56 110 ARG A N 1
ATOM 870 C CA . ARG A 1 110 ? 8.811 -8.027 -14.871 1.00 90.56 110 ARG A CA 1
ATOM 871 C C . ARG A 1 110 ? 9.940 -7.263 -15.560 1.00 90.56 110 ARG A C 1
ATOM 873 O O . ARG A 1 110 ? 9.948 -7.174 -16.783 1.00 90.56 110 ARG A O 1
ATOM 880 N N . LEU A 1 111 ? 10.929 -6.797 -14.798 1.00 87.44 111 LEU A N 1
ATOM 881 C CA . LEU A 1 111 ? 12.129 -6.168 -15.354 1.00 87.44 111 LEU A C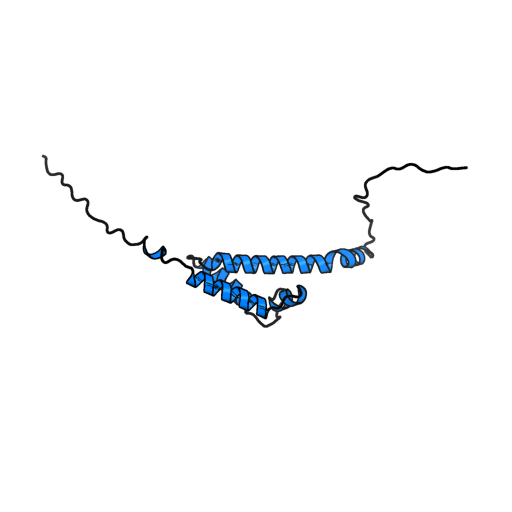A 1
ATOM 882 C C . LEU A 1 111 ? 13.004 -7.163 -16.137 1.00 87.44 111 LEU A C 1
ATOM 884 O O . LEU A 1 111 ? 13.606 -6.777 -17.137 1.00 87.44 111 LEU A O 1
ATOM 888 N N . VAL A 1 112 ? 13.062 -8.432 -15.711 1.00 89.06 112 VAL A N 1
ATOM 889 C CA . VAL A 1 112 ? 13.790 -9.509 -16.413 1.00 89.06 112 VAL A CA 1
ATOM 890 C C . VAL A 1 112 ? 13.038 -9.992 -17.652 1.00 89.06 112 VAL A C 1
ATOM 892 O O . VAL A 1 112 ? 13.650 -10.233 -18.687 1.00 89.06 112 VAL A O 1
ATOM 895 N N . ALA A 1 113 ? 11.715 -10.118 -17.562 1.00 81.94 113 ALA A N 1
ATOM 896 C CA . ALA A 1 113 ? 10.862 -10.572 -18.652 1.00 81.94 113 ALA A CA 1
ATOM 897 C C . ALA A 1 113 ? 10.723 -9.543 -19.779 1.00 81.94 113 ALA A C 1
ATOM 899 O O . ALA A 1 113 ? 10.104 -9.871 -20.785 1.00 81.94 113 ALA A O 1
ATOM 900 N N . ARG A 1 114 ? 11.276 -8.328 -19.632 1.00 69.69 114 ARG A N 1
ATOM 901 C CA . ARG A 1 114 ? 11.246 -7.292 -20.664 1.00 69.69 114 ARG A CA 1
ATOM 902 C C . ARG A 1 114 ? 11.941 -7.807 -21.932 1.00 69.69 114 ARG A C 1
ATOM 904 O O . ARG A 1 114 ? 13.170 -7.931 -21.937 1.00 69.69 114 ARG A O 1
ATOM 911 N N . PRO A 1 115 ? 11.198 -8.079 -23.014 1.00 56.19 115 PRO A N 1
ATOM 912 C CA . PRO A 1 115 ? 11.825 -8.422 -24.274 1.00 56.19 115 PRO A CA 1
ATOM 913 C C . PRO A 1 115 ? 12.590 -7.203 -24.809 1.00 56.19 115 PRO A C 1
ATOM 915 O O . PRO A 1 115 ? 12.183 -6.051 -24.645 1.00 56.19 115 PRO A O 1
ATOM 918 N N . ALA A 1 116 ? 13.749 -7.455 -25.414 1.00 57.47 116 ALA A N 1
ATOM 919 C CA . ALA A 1 116 ? 14.673 -6.455 -25.952 1.00 57.47 116 ALA A CA 1
ATOM 920 C C . ALA A 1 116 ? 14.157 -5.774 -27.244 1.00 57.47 116 ALA A C 1
ATOM 922 O O . ALA A 1 116 ? 14.922 -5.539 -28.173 1.00 57.47 116 ALA A O 1
ATOM 923 N N . GLU A 1 117 ? 12.861 -5.482 -27.331 1.00 54.16 117 GLU A N 1
ATOM 924 C CA . GLU A 1 117 ? 12.201 -4.933 -28.525 1.00 54.16 117 GLU A CA 1
ATOM 925 C C . GLU A 1 117 ? 12.166 -3.394 -28.564 1.00 54.16 117 GLU A C 1
ATOM 927 O O . GLU A 1 117 ? 11.937 -2.804 -29.615 1.00 54.16 117 GLU A O 1
ATOM 932 N N . ASP A 1 118 ? 12.566 -2.723 -27.477 1.00 51.03 118 ASP A N 1
ATOM 933 C CA . ASP A 1 118 ? 12.826 -1.272 -27.468 1.00 51.03 118 ASP A CA 1
ATOM 934 C C . ASP A 1 118 ? 14.141 -0.883 -28.193 1.00 51.03 118 ASP A C 1
ATOM 936 O O . ASP A 1 118 ? 14.433 0.302 -28.345 1.00 51.03 118 ASP A O 1
ATOM 940 N N . ALA A 1 119 ? 14.951 -1.850 -28.652 1.00 53.53 119 ALA A N 1
ATOM 941 C CA . ALA A 1 119 ? 16.212 -1.588 -29.360 1.00 53.53 119 ALA A CA 1
ATOM 942 C C . ALA A 1 119 ? 16.073 -1.490 -30.895 1.00 53.53 119 ALA A C 1
ATOM 944 O O . ALA A 1 119 ? 17.015 -1.060 -31.560 1.00 53.53 119 ALA A O 1
ATOM 945 N N . THR A 1 120 ? 14.930 -1.871 -31.479 1.00 49.94 120 THR A N 1
ATOM 946 C CA . THR A 1 120 ? 14.768 -1.946 -32.946 1.00 49.94 120 THR A CA 1
ATOM 947 C C . THR A 1 120 ? 14.071 -0.748 -33.594 1.00 49.94 120 THR A C 1
ATOM 949 O O . THR A 1 120 ? 14.083 -0.660 -34.816 1.00 49.94 120 THR A O 1
ATOM 952 N N . ASP A 1 121 ? 13.544 0.214 -32.830 1.00 45.97 121 ASP A N 1
ATOM 953 C CA . ASP A 1 121 ? 12.867 1.403 -33.395 1.00 45.97 121 ASP A CA 1
ATOM 954 C C . ASP A 1 121 ? 13.810 2.608 -33.626 1.00 45.97 121 ASP A C 1
ATOM 956 O O . ASP A 1 121 ? 13.384 3.703 -33.970 1.00 45.97 121 ASP A O 1
ATOM 960 N N . SER A 1 122 ? 15.125 2.440 -33.422 1.00 51.75 122 SER A N 1
ATOM 961 C CA . SER A 1 122 ? 16.121 3.528 -33.550 1.00 51.75 122 SER A CA 1
ATOM 962 C C . SER A 1 122 ? 17.128 3.354 -34.692 1.00 51.75 122 SER A C 1
ATOM 964 O O . SER A 1 122 ? 18.055 4.151 -34.810 1.00 51.75 122 SER A O 1
ATOM 966 N N . LEU A 1 123 ? 16.985 2.328 -35.537 1.00 47.94 123 LEU A N 1
ATOM 967 C CA . LEU A 1 123 ? 17.909 2.068 -36.648 1.00 47.94 123 LEU A CA 1
ATOM 968 C C . LEU A 1 123 ? 17.156 1.901 -37.971 1.00 47.94 123 LEU A C 1
ATOM 970 O O . LEU A 1 123 ? 17.052 0.808 -38.520 1.00 47.94 123 LEU A O 1
ATOM 974 N N . LEU A 1 124 ? 16.694 3.026 -38.517 1.00 45.91 124 LEU A N 1
ATOM 975 C CA . LEU A 1 124 ? 16.598 3.211 -39.963 1.00 45.91 124 LEU A CA 1
ATOM 976 C C . LEU A 1 124 ? 17.676 4.227 -40.364 1.00 45.91 124 LEU A C 1
ATOM 978 O O . LEU A 1 124 ? 17.579 5.387 -39.968 1.00 45.91 124 LEU A O 1
ATOM 982 N N . PRO A 1 125 ? 18.724 3.826 -41.104 1.00 46.00 125 PRO A N 1
ATOM 983 C CA . PRO A 1 125 ? 19.581 4.794 -41.764 1.00 46.00 125 PRO A CA 1
ATOM 984 C C . PRO A 1 125 ? 18.777 5.461 -42.885 1.00 46.00 125 PRO A C 1
ATOM 986 O O . PRO A 1 125 ? 18.228 4.773 -43.749 1.00 46.00 125 PRO A O 1
ATOM 989 N N . ASP A 1 126 ? 18.719 6.793 -42.871 1.00 44.44 126 ASP A N 1
ATOM 990 C CA . ASP A 1 126 ? 18.302 7.612 -44.010 1.00 44.44 126 ASP A CA 1
ATOM 991 C C . ASP A 1 126 ? 19.234 7.328 -45.199 1.00 44.44 126 ASP A C 1
ATOM 993 O O . ASP A 1 126 ? 20.268 7.970 -45.386 1.00 44.44 126 ASP A O 1
ATOM 997 N N . ALA A 1 127 ? 18.886 6.314 -45.988 1.00 45.56 127 ALA A N 1
ATOM 998 C CA . ALA A 1 127 ? 19.509 6.028 -47.265 1.00 45.56 127 ALA A CA 1
ATOM 999 C C . ALA A 1 127 ? 18.776 6.807 -48.366 1.00 45.56 127 ALA A C 1
ATOM 1001 O O . ALA A 1 127 ? 17.641 6.503 -48.730 1.00 45.56 127 ALA A O 1
ATOM 1002 N N . ASP A 1 128 ? 19.475 7.820 -48.870 1.00 45.41 128 ASP A N 1
ATOM 1003 C CA . ASP A 1 128 ? 19.529 8.233 -50.271 1.00 45.41 128 ASP A CA 1
ATOM 1004 C C . ASP A 1 128 ? 18.212 8.379 -51.056 1.00 45.41 128 ASP A C 1
ATOM 1006 O O . ASP A 1 128 ? 17.676 7.441 -51.647 1.00 45.41 128 ASP A O 1
ATOM 1010 N N . LYS A 1 129 ? 17.814 9.639 -51.276 1.00 46.97 129 LYS A N 1
ATOM 1011 C CA . LYS A 1 129 ? 17.177 10.050 -52.537 1.00 46.97 129 LYS A CA 1
ATOM 1012 C C . LYS A 1 129 ? 18.048 11.080 -53.248 1.00 46.97 129 LYS A C 1
ATOM 1014 O O . LYS A 1 129 ? 17.860 12.283 -53.103 1.00 46.97 129 LYS A O 1
ATOM 1019 N N . LYS A 1 130 ? 18.981 10.585 -54.064 1.00 48.03 130 LYS A N 1
ATOM 1020 C CA . LYS A 1 130 ? 19.589 11.341 -55.163 1.00 48.03 130 LYS A CA 1
ATOM 1021 C C . LYS A 1 130 ? 18.925 10.910 -56.477 1.00 48.03 130 LYS A C 1
ATOM 1023 O O . LYS A 1 130 ? 19.171 9.814 -56.966 1.00 48.03 130 LYS A O 1
ATOM 1028 N N . HIS A 1 131 ? 18.090 11.777 -57.039 1.00 40.88 131 HIS A N 1
ATOM 1029 C CA . HIS A 1 131 ? 17.715 11.785 -58.458 1.00 40.88 131 HIS A CA 1
ATOM 1030 C C . HIS A 1 131 ? 17.393 13.246 -58.790 1.00 40.88 131 HIS A C 1
ATOM 1032 O O . HIS A 1 131 ? 16.426 13.800 -58.283 1.00 40.88 131 HIS A O 1
ATOM 1038 N N . ASP A 1 132 ? 18.389 14.011 -59.219 1.00 46.53 132 ASP A N 1
ATOM 1039 C CA . ASP A 1 132 ? 18.681 14.279 -60.631 1.00 46.53 132 ASP A CA 1
ATOM 1040 C C . ASP A 1 132 ? 17.490 14.913 -61.367 1.00 46.53 132 ASP A C 1
ATOM 1042 O O . ASP A 1 132 ? 16.463 14.288 -61.627 1.00 46.53 132 ASP A O 1
ATOM 1046 N N . SER A 1 133 ? 17.639 16.200 -61.659 1.00 45.81 133 SER A N 1
ATOM 1047 C CA . SER A 1 133 ? 16.890 16.925 -62.681 1.00 45.81 133 SER A CA 1
ATOM 1048 C C . SER A 1 133 ? 17.773 18.080 -63.140 1.00 45.81 133 SER A C 1
ATOM 1050 O O . SER A 1 133 ? 17.740 19.188 -62.605 1.00 45.81 133 SER A O 1
ATOM 1052 N N . GLN A 1 134 ? 18.642 17.755 -64.094 1.00 52.78 134 GLN A N 1
ATOM 1053 C CA . GLN A 1 134 ? 19.251 18.704 -65.017 1.00 52.78 134 GLN A CA 1
ATOM 1054 C C . GLN A 1 134 ? 18.211 19.292 -65.991 1.00 52.78 134 GLN A C 1
ATOM 1056 O O . GLN A 1 134 ? 17.235 18.623 -66.325 1.00 52.78 134 GLN A O 1
ATOM 1061 N N . HIS A 1 135 ? 18.558 20.472 -66.533 1.00 41.69 135 HIS A N 1
ATOM 1062 C CA . HIS A 1 135 ? 18.016 21.153 -67.729 1.00 41.69 135 HIS A CA 1
ATOM 1063 C C . HIS A 1 135 ? 16.583 21.701 -67.612 1.00 41.69 135 HIS A C 1
ATOM 1065 O O . HIS A 1 135 ? 15.717 21.074 -67.029 1.00 41.69 135 HIS A O 1
ATOM 1071 N N . ALA A 1 136 ? 16.186 22.857 -68.142 1.00 41.38 136 ALA A N 1
ATOM 1072 C CA . ALA A 1 136 ? 16.685 23.906 -69.044 1.00 41.38 136 ALA A CA 1
ATOM 1073 C C . ALA A 1 136 ? 15.791 25.148 -68.723 1.00 41.38 136 ALA A C 1
ATOM 1075 O O . ALA A 1 136 ? 14.753 24.972 -68.091 1.00 41.38 136 ALA A O 1
ATOM 1076 N N . ALA A 1 137 ? 16.033 26.413 -69.056 1.00 40.81 137 ALA A N 1
ATOM 1077 C CA . ALA A 1 137 ? 16.863 27.122 -70.018 1.00 40.81 137 ALA A CA 1
ATOM 1078 C C . ALA A 1 137 ? 17.077 28.559 -69.492 1.00 40.81 137 ALA A C 1
ATOM 1080 O O . ALA A 1 137 ? 16.295 28.977 -68.605 1.00 40.81 137 ALA A O 1
#